Protein AF-A0A161S1N7-F1 (afdb_monomer)

Organism: NCBI:txid189691

Structure (mmCIF, N/CA/C/O backbone):
data_AF-A0A161S1N7-F1
#
_entry.id   AF-A0A161S1N7-F1
#
loop_
_atom_site.group_PDB
_atom_site.id
_atom_site.type_symbol
_atom_site.label_atom_id
_atom_site.label_alt_id
_atom_site.label_comp_id
_atom_site.label_asym_id
_atom_site.label_entity_id
_atom_site.label_seq_id
_atom_site.pdbx_PDB_ins_code
_atom_site.Cartn_x
_atom_site.Cartn_y
_atom_site.Cartn_z
_atom_site.occupancy
_atom_site.B_iso_or_equiv
_atom_site.auth_seq_id
_atom_site.auth_comp_id
_atom_site.auth_asym_id
_atom_site.auth_atom_id
_atom_site.pdbx_PDB_model_num
ATOM 1 N N . MET A 1 1 ? 14.849 -13.042 6.483 1.00 50.47 1 MET A N 1
ATOM 2 C CA . MET A 1 1 ? 14.258 -12.571 5.219 1.00 50.47 1 MET A CA 1
ATOM 3 C C . MET A 1 1 ? 12.892 -12.073 5.607 1.00 50.47 1 MET A C 1
ATOM 5 O O . MET A 1 1 ? 12.146 -12.840 6.202 1.00 50.47 1 MET A O 1
ATOM 9 N N . GLY A 1 2 ? 12.697 -10.765 5.539 1.00 66.25 2 GLY A N 1
ATOM 10 C CA . GLY A 1 2 ? 11.549 -10.094 6.128 1.00 66.25 2 GLY A CA 1
ATOM 11 C C . GLY A 1 2 ? 10.984 -9.140 5.102 1.00 66.25 2 GLY A C 1
ATOM 12 O O . GLY A 1 2 ? 11.757 -8.486 4.411 1.00 66.25 2 GLY A O 1
ATOM 13 N N . TYR A 1 3 ? 9.662 -9.105 5.029 1.00 79.25 3 TYR A N 1
ATOM 14 C CA . TYR A 1 3 ? 8.925 -8.134 4.246 1.00 79.25 3 TYR A CA 1
ATOM 15 C C . TYR A 1 3 ? 9.427 -6.718 4.520 1.00 79.25 3 TYR A C 1
ATOM 17 O O . TYR A 1 3 ? 9.676 -6.360 5.678 1.00 79.25 3 TYR A O 1
ATOM 25 N N . ASN A 1 4 ? 9.545 -5.922 3.467 1.00 89.12 4 ASN A N 1
ATOM 26 C CA . ASN A 1 4 ? 9.858 -4.509 3.560 1.00 89.12 4 ASN A CA 1
ATOM 27 C C . ASN A 1 4 ? 8.710 -3.673 2.999 1.00 89.12 4 ASN A C 1
ATOM 29 O O . ASN A 1 4 ? 8.057 -4.069 2.035 1.00 89.12 4 ASN A O 1
ATOM 33 N N . ILE A 1 5 ? 8.477 -2.505 3.594 1.00 94.06 5 ILE A N 1
ATOM 34 C CA . ILE A 1 5 ? 7.528 -1.533 3.056 1.00 94.06 5 ILE A CA 1
ATOM 35 C C . ILE A 1 5 ? 8.312 -0.456 2.339 1.00 94.06 5 ILE A C 1
ATOM 37 O O . ILE A 1 5 ? 9.180 0.202 2.907 1.00 94.06 5 ILE A O 1
ATOM 41 N N . GLU A 1 6 ? 7.962 -0.243 1.085 1.00 94.50 6 GLU A N 1
ATOM 42 C CA . GLU A 1 6 ? 8.604 0.736 0.233 1.00 94.50 6 GLU A CA 1
ATOM 43 C C . GLU A 1 6 ? 7.606 1.816 -0.164 1.00 94.50 6 GLU A C 1
ATOM 45 O O . GLU A 1 6 ? 6.476 1.527 -0.561 1.00 94.50 6 GLU A O 1
ATOM 50 N N . CYS A 1 7 ? 8.029 3.075 -0.064 1.00 96.25 7 CYS A N 1
ATOM 51 C CA . CYS A 1 7 ? 7.222 4.227 -0.441 1.00 96.25 7 CYS A CA 1
ATOM 52 C C . CYS A 1 7 ? 7.923 5.013 -1.553 1.00 96.25 7 CYS A C 1
ATOM 54 O O . CYS A 1 7 ? 9.121 5.273 -1.469 1.00 96.25 7 CYS A O 1
ATOM 56 N N . PHE A 1 8 ? 7.196 5.450 -2.579 1.00 96.75 8 PHE A N 1
ATOM 57 C CA . PHE A 1 8 ? 7.730 6.351 -3.613 1.00 96.75 8 PHE A CA 1
ATOM 58 C C . PHE A 1 8 ? 6.628 7.234 -4.205 1.00 96.75 8 PHE A C 1
ATOM 60 O O . PHE A 1 8 ? 5.475 6.818 -4.255 1.00 96.75 8 PHE A O 1
ATOM 67 N N . LYS A 1 9 ? 6.937 8.454 -4.664 1.00 95.69 9 LYS A N 1
ATOM 68 C CA . LYS A 1 9 ? 5.904 9.354 -5.231 1.00 95.69 9 LYS A CA 1
ATOM 69 C C . LYS A 1 9 ? 5.631 9.144 -6.708 1.00 95.69 9 LYS A C 1
ATOM 71 O O . LYS A 1 9 ? 4.550 9.449 -7.199 1.00 95.69 9 LYS A O 1
ATOM 76 N N . SER A 1 10 ? 6.633 8.692 -7.439 1.00 95.12 10 SER A N 1
ATOM 77 C CA . SER A 1 10 ? 6.513 8.419 -8.864 1.00 95.12 10 SER A CA 1
ATOM 78 C C . SER A 1 10 ? 7.537 7.373 -9.265 1.00 95.12 10 SER A C 1
ATOM 80 O O . SER A 1 10 ? 8.409 7.002 -8.476 1.00 95.12 10 SER A O 1
ATOM 82 N N . PHE A 1 11 ? 7.408 6.860 -10.477 1.00 94.06 11 PHE A N 1
ATOM 83 C CA . PHE A 1 11 ? 8.313 5.858 -11.003 1.00 94.06 11 PHE A CA 1
ATOM 84 C C . PHE A 1 11 ? 8.573 6.116 -12.480 1.00 94.06 11 PHE A C 1
ATOM 86 O O . PHE A 1 11 ? 7.723 6.658 -13.187 1.00 94.06 11 PHE A O 1
ATOM 93 N N . ASN A 1 12 ? 9.746 5.697 -12.937 1.00 93.31 12 ASN A N 1
ATOM 94 C CA . ASN A 1 12 ? 10.096 5.642 -14.345 1.00 93.31 12 ASN A CA 1
ATOM 95 C C . ASN A 1 12 ? 10.428 4.204 -14.721 1.00 93.31 12 ASN A C 1
ATOM 97 O O . ASN A 1 12 ? 11.007 3.459 -13.933 1.00 93.31 12 ASN A O 1
ATOM 101 N N . ILE A 1 13 ? 10.109 3.836 -15.955 1.00 92.56 13 ILE A N 1
ATOM 102 C CA . ILE A 1 13 ? 10.528 2.565 -16.533 1.00 92.56 13 ILE A CA 1
ATOM 103 C C . ILE A 1 13 ? 11.596 2.880 -17.571 1.00 92.56 13 ILE A C 1
ATOM 105 O O . ILE A 1 13 ? 11.328 3.588 -18.544 1.00 92.56 13 ILE A O 1
ATOM 109 N N . LYS A 1 14 ? 12.810 2.381 -17.347 1.00 89.56 14 LYS A N 1
ATOM 110 C CA . LYS A 1 14 ? 13.911 2.463 -18.311 1.00 89.56 14 LYS A CA 1
ATOM 111 C C . LYS A 1 14 ? 14.066 1.113 -18.988 1.00 89.56 14 LYS A C 1
ATOM 113 O O . LYS A 1 14 ? 14.026 0.094 -18.315 1.00 89.56 14 LYS A O 1
ATOM 118 N N . GLU A 1 15 ? 14.248 1.114 -20.298 1.00 88.00 15 GLU A N 1
ATOM 119 C CA . GLU A 1 15 ? 14.561 -0.092 -21.062 1.00 88.00 15 GLU A CA 1
ATOM 120 C C . GLU A 1 15 ? 16.063 -0.097 -21.364 1.00 88.00 15 GLU A C 1
ATOM 122 O O . GLU A 1 15 ? 16.591 0.897 -21.870 1.00 88.00 15 GLU A O 1
ATOM 127 N N . ASP A 1 16 ? 16.749 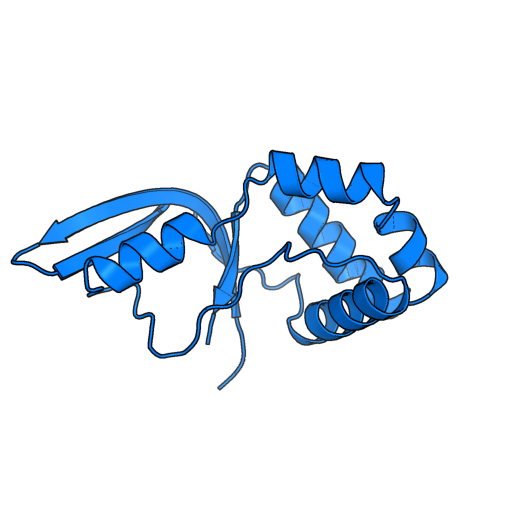-1.193 -21.045 1.00 83.50 16 ASP A N 1
ATOM 128 C CA . ASP A 1 16 ? 18.152 -1.416 -21.392 1.00 83.50 16 ASP A CA 1
ATOM 129 C C . ASP A 1 16 ? 18.341 -2.837 -21.926 1.00 83.50 16 ASP A C 1
ATOM 131 O O . ASP A 1 16 ? 18.125 -3.823 -21.228 1.00 83.50 16 ASP A O 1
ATOM 135 N N . SER A 1 17 ? 18.758 -2.939 -23.189 1.00 79.62 17 SER A N 1
ATOM 136 C CA . SER A 1 17 ? 19.172 -4.200 -23.818 1.00 79.62 17 SER A CA 1
ATOM 137 C 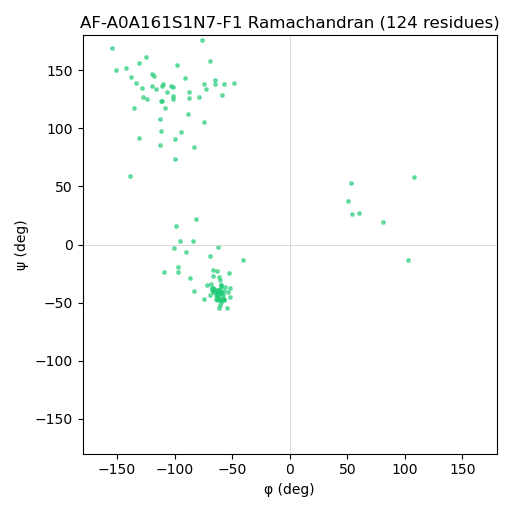C . SER A 1 17 ? 18.141 -5.347 -23.743 1.00 79.62 17 SER A C 1
ATOM 139 O O . SER A 1 17 ? 18.514 -6.514 -23.840 1.00 79.62 17 SER A O 1
ATOM 141 N N . GLY A 1 18 ? 16.846 -5.016 -23.647 1.00 77.44 18 GLY A N 1
ATOM 142 C CA . GLY A 1 18 ? 15.724 -5.963 -23.569 1.00 77.44 18 GLY A CA 1
ATOM 143 C C . GLY A 1 18 ? 15.142 -6.152 -22.164 1.00 77.44 18 GLY A C 1
ATOM 144 O O . GLY A 1 18 ? 14.031 -6.671 -22.050 1.00 77.44 18 GLY A O 1
ATOM 145 N N . ASP A 1 19 ? 15.842 -5.675 -21.134 1.00 87.31 19 ASP A N 1
ATOM 146 C CA . ASP A 1 19 ? 15.379 -5.676 -19.750 1.00 87.31 19 ASP A CA 1
ATOM 147 C C . ASP A 1 19 ? 14.799 -4.311 -19.362 1.00 87.31 19 ASP A C 1
ATOM 149 O O . ASP A 1 19 ? 15.147 -3.264 -19.917 1.00 87.31 19 ASP A O 1
ATOM 153 N N . TYR A 1 20 ? 13.908 -4.323 -18.374 1.00 87.62 20 TYR A N 1
ATOM 154 C CA . TYR A 1 20 ? 13.264 -3.136 -17.831 1.00 87.62 20 TYR A CA 1
ATOM 155 C C . TYR A 1 20 ? 13.747 -2.862 -16.408 1.00 87.62 20 TYR A C 1
ATOM 157 O O . TYR A 1 20 ? 13.824 -3.747 -15.557 1.00 87.62 20 TYR A O 1
ATOM 165 N N . HIS A 1 21 ? 14.037 -1.602 -16.120 1.00 88.75 21 HIS A N 1
ATOM 166 C CA . HIS A 1 21 ? 14.384 -1.126 -14.793 1.00 88.75 21 HIS A CA 1
ATOM 167 C C . HIS A 1 21 ? 13.276 -0.222 -14.266 1.00 88.75 21 HIS A C 1
ATOM 169 O O . HIS A 1 21 ? 12.917 0.774 -14.902 1.00 88.75 21 HIS A O 1
ATOM 175 N N . PHE A 1 22 ? 12.741 -0.581 -13.100 1.00 90.75 22 PHE A N 1
ATOM 176 C CA . PHE A 1 22 ? 11.708 0.181 -12.417 1.00 90.75 22 PHE A CA 1
ATOM 177 C C . PHE A 1 22 ? 12.376 1.117 -11.407 1.00 90.75 22 PHE A C 1
ATOM 179 O O . PHE A 1 22 ? 12.738 0.734 -10.295 1.00 90.75 22 PHE A O 1
ATOM 186 N N . GLU A 1 23 ? 12.564 2.364 -11.819 1.00 91.56 23 GLU A N 1
ATOM 187 C CA . GLU A 1 23 ? 13.206 3.394 -11.012 1.00 91.56 23 GLU A CA 1
ATOM 188 C C . GLU A 1 23 ? 12.158 4.104 -10.149 1.00 91.56 23 GLU A C 1
ATOM 190 O O . GLU A 1 23 ? 11.307 4.833 -10.661 1.00 91.56 23 GLU A O 1
ATOM 195 N N . LYS A 1 24 ? 12.240 3.918 -8.830 1.00 92.62 24 LYS A N 1
ATOM 196 C CA . LYS A 1 24 ? 11.419 4.626 -7.836 1.00 92.62 24 LYS A CA 1
ATOM 197 C C . LYS A 1 24 ? 11.975 6.036 -7.605 1.00 92.62 24 LYS A C 1
ATOM 199 O O . LYS A 1 24 ? 13.151 6.194 -7.283 1.00 92.62 24 LYS A O 1
ATOM 204 N N . VAL A 1 25 ? 11.134 7.060 -7.725 1.00 94.00 25 VAL A N 1
ATOM 205 C CA . VAL A 1 25 ? 11.499 8.479 -7.570 1.00 94.00 25 VAL A CA 1
ATOM 206 C C . VAL A 1 25 ? 10.879 9.042 -6.291 1.00 94.00 25 VAL A C 1
ATOM 208 O O . VAL A 1 25 ? 9.720 8.760 -5.977 1.00 94.00 25 VAL A O 1
ATOM 211 N N . GLU A 1 26 ? 11.657 9.849 -5.557 1.00 94.06 26 GLU A N 1
ATOM 212 C CA . GLU A 1 26 ? 11.330 10.286 -4.187 1.00 94.06 26 GLU A CA 1
ATOM 213 C C . GLU A 1 26 ? 11.038 9.077 -3.285 1.00 94.06 26 GLU A C 1
ATOM 215 O O . GLU A 1 26 ? 9.979 8.969 -2.673 1.00 94.06 26 GLU A O 1
ATOM 220 N N . TYR A 1 27 ? 11.978 8.128 -3.279 1.00 93.19 27 TYR A N 1
ATOM 221 C CA . TYR A 1 27 ? 11.891 6.897 -2.504 1.00 93.19 27 TYR A CA 1
ATOM 222 C C . TYR A 1 27 ? 12.137 7.139 -1.013 1.00 93.19 27 TYR A C 1
ATOM 224 O O . TYR A 1 27 ? 13.079 7.836 -0.628 1.00 93.19 27 TYR A O 1
ATOM 232 N N . GLU A 1 28 ? 11.336 6.479 -0.185 1.00 93.00 28 GLU A N 1
ATOM 233 C CA . GLU A 1 28 ? 11.495 6.411 1.257 1.00 93.00 28 GLU A CA 1
ATOM 234 C C . GLU A 1 28 ? 11.241 4.987 1.750 1.00 93.00 28 GLU A C 1
ATOM 236 O O . GLU A 1 28 ? 10.353 4.280 1.271 1.00 93.00 28 GLU A O 1
ATOM 241 N N . ASP A 1 29 ? 12.003 4.593 2.763 1.00 86.88 29 ASP A N 1
ATOM 242 C CA . ASP A 1 29 ? 11.736 3.370 3.503 1.00 86.88 29 ASP A CA 1
ATOM 243 C C . ASP A 1 29 ? 10.489 3.558 4.392 1.00 86.88 29 ASP A C 1
ATOM 245 O O . ASP A 1 29 ? 10.327 4.575 5.080 1.00 86.88 29 ASP A O 1
ATOM 249 N N . GLY A 1 30 ? 9.593 2.576 4.356 1.00 85.69 30 GLY A N 1
ATOM 250 C CA . GLY A 1 30 ? 8.340 2.524 5.091 1.00 85.69 30 GLY A CA 1
ATOM 251 C C . GLY A 1 30 ? 8.462 2.057 6.541 1.00 85.69 30 GLY A C 1
ATOM 252 O O . GLY A 1 30 ? 7.449 1.645 7.085 1.00 85.69 30 GLY A O 1
ATOM 253 N N . ASN A 1 31 ? 9.631 2.155 7.185 1.00 84.50 31 ASN A N 1
ATOM 254 C CA . ASN A 1 31 ? 9.952 1.739 8.570 1.00 84.50 31 ASN A CA 1
ATOM 255 C C . ASN A 1 31 ? 8.917 2.005 9.702 1.00 84.50 31 ASN A C 1
ATOM 257 O O . ASN A 1 31 ? 9.067 1.475 10.804 1.00 84.50 31 ASN A O 1
ATOM 261 N N . TYR A 1 32 ? 7.888 2.829 9.485 1.00 87.50 32 TYR A N 1
ATOM 262 C CA . TYR A 1 32 ? 6.793 3.101 10.438 1.00 87.50 32 TYR A CA 1
ATOM 263 C C . TYR A 1 32 ? 5.497 2.324 10.133 1.00 87.50 32 TYR A C 1
ATOM 265 O O . TYR A 1 32 ? 4.505 2.436 10.858 1.00 87.50 32 TYR A O 1
ATOM 273 N N . ILE A 1 33 ? 5.490 1.559 9.046 1.00 93.69 33 ILE A N 1
ATOM 274 C CA . ILE A 1 33 ? 4.402 0.706 8.583 1.00 93.69 33 ILE A CA 1
ATOM 275 C C . ILE A 1 33 ? 4.909 -0.726 8.725 1.00 93.69 33 ILE A C 1
ATOM 277 O O . ILE A 1 33 ? 5.811 -1.146 8.007 1.00 93.69 33 ILE A O 1
ATOM 281 N N . TYR A 1 34 ? 4.372 -1.463 9.695 1.00 92.50 34 TYR A N 1
ATOM 282 C CA . TYR A 1 34 ? 4.838 -2.816 9.974 1.00 92.50 34 TYR A CA 1
ATOM 283 C C . TYR A 1 34 ? 4.090 -3.828 9.093 1.00 92.50 34 TYR A C 1
ATOM 285 O O . TYR A 1 34 ? 2.860 -3.865 9.158 1.00 92.50 34 TY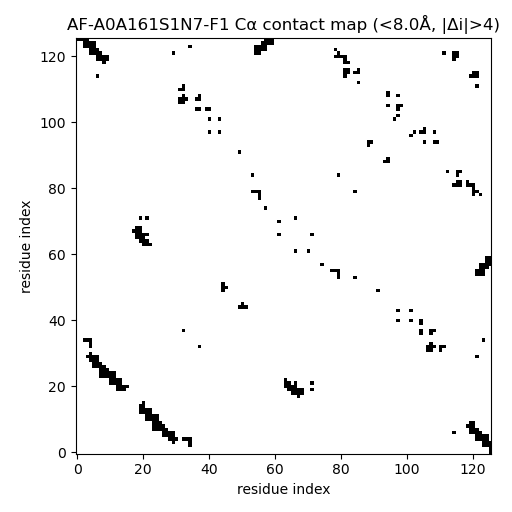R A O 1
ATOM 293 N 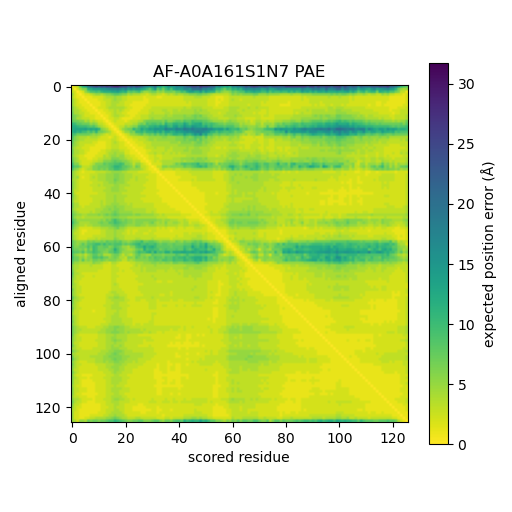N . PRO A 1 35 ? 4.790 -4.691 8.331 1.00 91.38 35 PRO A N 1
ATOM 294 C CA . PRO A 1 35 ? 4.165 -5.756 7.536 1.00 91.38 35 PRO A CA 1
ATOM 295 C C . PRO A 1 35 ? 3.202 -6.653 8.330 1.00 91.38 35 PRO A C 1
ATOM 297 O O . PRO A 1 35 ? 2.127 -7.016 7.853 1.00 91.38 35 PRO A O 1
ATOM 300 N N . SER A 1 36 ? 3.542 -6.954 9.589 1.00 92.00 36 SER A N 1
ATOM 301 C CA . SER A 1 36 ? 2.668 -7.725 10.483 1.00 92.00 36 SER A CA 1
ATOM 302 C C . SER A 1 36 ? 1.346 -7.005 10.753 1.00 92.00 36 SER A C 1
ATOM 304 O O . SER A 1 36 ? 0.290 -7.622 10.675 1.00 92.00 36 SER A O 1
ATOM 306 N N . ALA A 1 37 ? 1.394 -5.688 10.981 1.00 94.19 37 ALA A N 1
ATOM 307 C CA . ALA A 1 37 ? 0.196 -4.884 11.186 1.00 94.19 37 ALA A CA 1
ATOM 308 C C . ALA A 1 37 ? -0.662 -4.816 9.914 1.00 94.19 37 ALA A C 1
ATOM 310 O O . ALA A 1 37 ? -1.883 -4.855 10.007 1.00 94.19 37 ALA A O 1
ATOM 311 N N . LEU A 1 38 ? -0.047 -4.750 8.724 1.00 93.56 38 LEU A N 1
ATOM 312 C CA . LEU A 1 38 ? -0.792 -4.791 7.461 1.00 93.56 38 LEU A CA 1
ATOM 313 C C . LEU A 1 38 ? -1.560 -6.103 7.303 1.00 93.56 38 LEU A C 1
ATOM 315 O O . LEU A 1 38 ? -2.734 -6.066 6.954 1.00 93.56 38 LEU A O 1
ATOM 319 N N . SER A 1 39 ? -0.928 -7.237 7.614 1.00 92.69 39 SER A N 1
ATOM 320 C CA . SER A 1 39 ? -1.585 -8.550 7.564 1.00 92.69 39 SER A CA 1
ATOM 321 C C . SER A 1 39 ? -2.832 -8.593 8.458 1.00 92.69 39 SER A C 1
ATOM 323 O O . SER A 1 39 ? -3.904 -8.973 7.995 1.00 92.69 39 SER A O 1
ATOM 325 N N . GLU A 1 40 ? -2.729 -8.118 9.703 1.00 95.62 40 GLU A N 1
ATOM 326 C CA . GLU A 1 40 ? -3.869 -8.066 10.632 1.00 95.62 40 GLU A CA 1
ATOM 327 C C . GLU A 1 40 ? -4.966 -7.088 10.168 1.00 95.62 40 GLU A C 1
ATOM 329 O O . GLU A 1 40 ? -6.158 -7.372 10.285 1.00 95.62 40 GLU A O 1
ATOM 334 N N . ILE A 1 41 ? -4.581 -5.941 9.596 1.00 96.25 41 ILE A N 1
ATOM 335 C CA . ILE A 1 41 ? -5.521 -4.970 9.015 1.00 96.25 41 ILE A CA 1
ATOM 336 C C . ILE A 1 41 ? -6.276 -5.586 7.828 1.00 96.25 41 ILE A C 1
ATOM 338 O O . ILE A 1 41 ? -7.489 -5.403 7.714 1.00 96.25 41 ILE A O 1
ATOM 342 N N . TYR A 1 42 ? -5.589 -6.328 6.957 1.00 94.31 42 TYR A N 1
ATOM 343 C CA . TYR A 1 42 ? -6.224 -7.015 5.835 1.00 94.31 42 TYR A CA 1
ATOM 344 C C . TYR A 1 42 ? -7.224 -8.066 6.304 1.00 94.31 42 TYR A C 1
ATOM 346 O O . TYR A 1 42 ? -8.346 -8.105 5.802 1.00 94.31 42 TYR A O 1
ATOM 354 N N . GLU A 1 43 ? -6.860 -8.877 7.296 1.00 95.31 43 GLU A N 1
ATOM 355 C CA . GLU A 1 43 ? -7.779 -9.847 7.895 1.00 95.31 43 GLU A CA 1
ATOM 356 C C . GLU A 1 43 ? -9.010 -9.164 8.502 1.00 95.31 43 GLU A C 1
ATOM 358 O O . GLU A 1 43 ? -10.135 -9.623 8.291 1.00 95.31 43 GLU A O 1
ATOM 363 N N . LEU A 1 44 ? -8.826 -8.034 9.195 1.00 96.25 44 LEU A N 1
ATOM 364 C CA . LEU A 1 44 ? -9.935 -7.232 9.711 1.00 96.25 44 LEU A CA 1
ATOM 365 C C . LEU A 1 44 ? -10.872 -6.781 8.582 1.00 96.25 44 LEU A C 1
ATOM 367 O O . LEU A 1 44 ? -12.084 -6.929 8.706 1.00 96.25 44 LEU A O 1
ATOM 371 N N . PHE A 1 45 ? -10.342 -6.261 7.475 1.00 95.88 45 PHE A N 1
ATOM 372 C CA . PHE A 1 45 ? -11.168 -5.807 6.352 1.00 95.88 45 PHE A CA 1
ATOM 373 C C . PHE A 1 45 ? -11.944 -6.957 5.708 1.00 95.88 45 PHE A C 1
ATOM 375 O O . PHE A 1 45 ? -13.149 -6.826 5.489 1.00 95.88 45 PHE A O 1
ATOM 382 N N . LEU A 1 46 ? -11.301 -8.108 5.495 1.00 94.75 46 LEU A N 1
ATOM 383 C CA . LEU A 1 46 ? -11.957 -9.300 4.952 1.00 94.75 46 LEU A CA 1
ATOM 384 C C . LEU A 1 46 ? -13.079 -9.814 5.864 1.00 94.75 46 LEU A C 1
ATOM 386 O O . LEU A 1 46 ? -14.151 -10.164 5.374 1.00 94.75 46 LEU A O 1
ATOM 390 N N . ASN A 1 47 ? -12.875 -9.805 7.184 1.00 96.06 47 ASN A N 1
ATOM 391 C CA . ASN A 1 47 ? -13.897 -10.204 8.160 1.00 96.06 47 ASN A CA 1
ATOM 392 C C . ASN A 1 47 ? -15.138 -9.295 8.142 1.00 96.06 47 ASN A C 1
ATOM 394 O O . ASN A 1 47 ? -16.215 -9.719 8.559 1.00 96.06 47 ASN A O 1
ATOM 398 N N . HIS A 1 48 ? -14.991 -8.063 7.651 1.00 95.12 48 HIS A N 1
ATOM 399 C CA . HIS A 1 48 ? -16.076 -7.097 7.458 1.00 95.12 48 HIS A CA 1
ATOM 400 C C . HIS A 1 48 ? -16.577 -7.043 6.003 1.00 95.12 48 HIS A C 1
ATOM 402 O O . HIS A 1 48 ? -17.270 -6.098 5.632 1.00 95.12 48 HIS A O 1
ATOM 408 N N . GLU A 1 49 ? -16.244 -8.046 5.181 1.00 94.50 49 GLU A N 1
ATOM 409 C CA . GLU A 1 49 ? -16.620 -8.143 3.758 1.00 94.50 49 GLU A CA 1
ATOM 410 C C . GLU A 1 49 ? -16.099 -6.965 2.904 1.00 94.50 49 GLU A C 1
ATOM 412 O O . GLU A 1 49 ? -16.676 -6.602 1.877 1.00 94.50 49 GLU A O 1
ATOM 417 N N . ILE A 1 50 ? -14.987 -6.351 3.324 1.00 94.31 50 ILE A N 1
ATOM 418 C CA . ILE A 1 50 ? -14.320 -5.254 2.620 1.00 94.31 50 ILE A CA 1
ATOM 419 C C . ILE A 1 50 ? -13.137 -5.828 1.835 1.00 94.31 50 ILE A C 1
ATOM 421 O O . ILE A 1 50 ? -12.012 -5.919 2.325 1.00 94.31 50 ILE A O 1
ATOM 425 N N . GLU A 1 51 ? -13.389 -6.207 0.585 1.00 90.06 51 GLU A N 1
ATOM 426 C CA . GLU A 1 51 ? -12.364 -6.732 -0.323 1.00 90.06 51 GLU A CA 1
ATOM 427 C C . GLU A 1 51 ? -11.585 -5.588 -0.991 1.00 90.06 51 GLU A C 1
ATOM 429 O O . GLU A 1 51 ? -11.899 -5.152 -2.101 1.00 90.06 51 GLU A O 1
ATOM 434 N N . VAL A 1 52 ? -10.569 -5.069 -0.295 1.00 88.75 52 VAL A N 1
ATOM 435 C CA . VAL A 1 52 ? -9.695 -3.999 -0.801 1.00 88.75 52 VAL A CA 1
ATOM 436 C C . VAL A 1 52 ? -8.226 -4.373 -0.662 1.00 88.75 52 VAL A C 1
ATOM 438 O O . VAL A 1 52 ? -7.780 -4.837 0.384 1.00 88.75 52 VAL A O 1
ATOM 441 N N . ASP A 1 53 ? -7.466 -4.123 -1.723 1.00 87.50 53 ASP A N 1
ATOM 442 C CA . ASP A 1 53 ? -6.016 -4.299 -1.761 1.00 87.50 53 ASP A CA 1
ATOM 443 C C . ASP A 1 53 ? -5.363 -2.916 -1.872 1.00 87.50 53 ASP A C 1
ATOM 445 O O . ASP A 1 53 ? -5.371 -2.291 -2.936 1.00 87.50 53 ASP A O 1
ATOM 449 N N . LEU A 1 54 ? -4.922 -2.386 -0.729 1.00 93.25 54 LEU A N 1
ATOM 450 C CA . LEU A 1 54 ? -4.430 -1.009 -0.601 1.00 93.25 54 LEU A CA 1
ATOM 451 C C . LEU A 1 54 ? -2.901 -0.908 -0.672 1.00 93.25 54 LEU A C 1
ATOM 453 O O . LEU A 1 54 ? -2.372 0.156 -0.995 1.00 93.25 54 LEU A O 1
ATOM 457 N N . VAL A 1 55 ? -2.201 -1.994 -0.350 1.00 95.56 55 VAL A N 1
ATOM 458 C CA . VAL A 1 55 ? -0.740 -2.124 -0.365 1.00 95.56 55 VAL A CA 1
ATOM 459 C C . VAL A 1 55 ? -0.411 -3.410 -1.121 1.00 95.56 55 VAL A C 1
ATOM 461 O O . VAL A 1 55 ? -0.381 -4.478 -0.508 1.00 95.56 55 VAL A O 1
ATOM 464 N N . PRO A 1 56 ? -0.192 -3.333 -2.444 1.00 93.81 56 PRO A N 1
ATOM 465 C CA . PRO A 1 56 ? 0.119 -4.508 -3.241 1.00 93.81 56 PRO A CA 1
ATOM 466 C C . PRO A 1 56 ? 1.463 -5.117 -2.818 1.00 93.81 56 PRO A C 1
ATOM 468 O O . PRO A 1 56 ? 2.450 -4.403 -2.614 1.00 93.81 56 PRO A O 1
ATOM 471 N N . THR A 1 57 ? 1.496 -6.448 -2.750 1.00 92.25 57 THR A N 1
ATOM 472 C CA . THR A 1 57 ? 2.681 -7.232 -2.375 1.00 92.25 57 THR A CA 1
ATOM 473 C C . THR A 1 57 ? 3.380 -7.826 -3.602 1.00 92.25 57 THR A C 1
ATOM 475 O O . THR A 1 57 ? 2.740 -8.414 -4.482 1.00 92.25 57 THR A O 1
ATOM 478 N N . PHE A 1 58 ? 4.709 -7.738 -3.634 1.00 91.12 58 PHE A N 1
ATOM 479 C CA . PHE A 1 58 ? 5.570 -8.314 -4.666 1.00 91.12 58 PHE A CA 1
ATOM 480 C C . PHE A 1 58 ? 6.614 -9.249 -4.036 1.00 91.12 58 PHE A C 1
ATOM 482 O O . PHE A 1 58 ? 7.342 -8.861 -3.129 1.00 91.12 58 PHE A O 1
ATOM 489 N N . GLY A 1 59 ? 6.661 -10.500 -4.505 1.00 84.94 59 GLY A N 1
ATOM 490 C CA . GLY A 1 59 ? 7.606 -11.521 -4.027 1.00 84.94 59 GLY A CA 1
ATOM 491 C C . GLY A 1 59 ? 9.041 -11.349 -4.547 1.00 84.94 59 GLY A C 1
ATOM 492 O O . GLY A 1 59 ? 9.290 -10.524 -5.426 1.00 84.94 59 GLY A O 1
ATOM 493 N N . GLU A 1 60 ? 9.955 -12.204 -4.072 1.00 77.50 60 GLU A N 1
ATOM 494 C CA . GLU A 1 60 ? 11.394 -12.206 -4.416 1.00 77.50 60 GLU A CA 1
ATOM 495 C C . GLU A 1 60 ? 11.677 -12.232 -5.932 1.00 77.50 60 GLU A C 1
ATOM 497 O O . GLU A 1 60 ? 12.724 -11.780 -6.383 1.00 77.50 60 GLU A O 1
ATOM 502 N N . GLN A 1 61 ? 10.745 -12.743 -6.746 1.00 72.44 61 GLN A N 1
ATOM 503 C CA . GLN A 1 61 ? 10.880 -12.788 -8.204 1.00 72.44 61 GLN A CA 1
ATOM 504 C C . GLN A 1 61 ? 10.820 -11.411 -8.891 1.00 72.44 61 GLN A C 1
ATOM 506 O O . GLN A 1 61 ? 11.076 -11.327 -10.094 1.00 72.44 61 GLN A O 1
ATOM 511 N N . TYR A 1 62 ? 10.453 -10.347 -8.173 1.00 75.69 62 TYR A N 1
ATOM 512 C CA . TYR A 1 62 ? 10.378 -8.983 -8.697 1.00 75.69 62 TYR A CA 1
ATOM 513 C C . TYR A 1 62 ? 11.626 -8.186 -8.313 1.00 75.69 62 TYR A C 1
ATOM 515 O O . TYR A 1 62 ? 11.595 -7.291 -7.470 1.00 75.69 62 TYR A O 1
ATOM 523 N N . TYR A 1 63 ? 12.740 -8.493 -8.977 1.00 77.06 63 TYR A N 1
ATOM 524 C CA . TYR A 1 63 ? 13.941 -7.667 -8.909 1.00 77.06 63 TYR A CA 1
ATOM 525 C C . TYR A 1 63 ? 13.724 -6.400 -9.735 1.00 77.06 63 TYR A C 1
ATOM 527 O O . TYR A 1 63 ? 13.780 -6.438 -10.959 1.00 77.06 63 TYR A O 1
ATOM 535 N N . PHE A 1 64 ? 13.501 -5.259 -9.079 1.00 81.38 64 PHE A N 1
ATOM 536 C CA . PHE A 1 64 ? 13.283 -3.962 -9.746 1.00 81.38 64 PHE A CA 1
ATOM 537 C C . PHE A 1 64 ? 14.490 -3.480 -10.595 1.00 81.38 64 PHE A C 1
ATOM 539 O O . PHE A 1 64 ? 14.410 -2.464 -11.288 1.00 81.38 64 PHE A O 1
ATOM 546 N N . GLU A 1 65 ? 15.588 -4.240 -10.596 1.00 78.31 65 GLU A N 1
ATOM 547 C CA . GLU A 1 65 ? 16.774 -4.131 -11.446 1.00 78.31 65 GLU A CA 1
ATOM 548 C C . GLU A 1 65 ? 16.851 -5.357 -12.377 1.00 78.31 65 GLU A C 1
ATOM 550 O O . GLU A 1 65 ? 17.492 -6.350 -12.045 1.00 78.31 65 GLU A O 1
ATOM 555 N N . GLY A 1 66 ? 16.171 -5.305 -13.529 1.00 84.12 66 GLY A N 1
ATOM 556 C CA . GLY A 1 66 ? 16.170 -6.399 -14.515 1.00 84.12 66 GLY A CA 1
ATOM 557 C C . GLY A 1 66 ? 14.848 -7.166 -14.583 1.00 84.12 66 GLY A C 1
ATOM 558 O O . GLY A 1 66 ? 14.797 -8.375 -14.367 1.00 84.12 66 GLY A O 1
ATOM 559 N N . LEU A 1 67 ? 13.765 -6.451 -14.874 1.00 88.25 67 LEU A N 1
ATOM 560 C CA . LEU A 1 67 ? 12.429 -7.004 -15.062 1.00 88.25 67 LEU A CA 1
ATOM 561 C C . LEU A 1 67 ? 12.191 -7.355 -16.530 1.00 88.25 67 LEU A C 1
ATOM 563 O O . LEU A 1 67 ? 12.555 -6.608 -17.438 1.00 88.25 67 LEU A O 1
ATOM 567 N N . THR A 1 68 ? 11.469 -8.444 -16.768 1.00 91.12 68 THR A N 1
ATOM 568 C CA . THR A 1 68 ? 10.821 -8.663 -18.064 1.00 91.12 68 THR A CA 1
ATOM 569 C C . THR A 1 68 ? 9.682 -7.664 -18.264 1.00 91.12 68 THR A C 1
ATOM 571 O O . THR A 1 68 ? 9.089 -7.168 -17.303 1.00 91.12 68 THR A O 1
ATOM 574 N N . LYS A 1 69 ? 9.299 -7.435 -19.524 1.00 90.25 69 LYS A N 1
ATOM 575 C CA . LYS A 1 69 ? 8.141 -6.599 -19.866 1.00 90.25 69 LYS A CA 1
ATOM 576 C C . LYS A 1 69 ? 6.870 -7.014 -19.117 1.00 90.25 69 LYS A C 1
ATOM 578 O O . LYS A 1 69 ? 6.176 -6.160 -18.577 1.00 90.25 69 LYS A O 1
ATOM 583 N N . GLU A 1 70 ? 6.593 -8.317 -19.055 1.00 91.06 70 GLU A N 1
ATOM 584 C CA . GLU A 1 70 ? 5.409 -8.861 -18.376 1.00 91.06 70 GLU A CA 1
ATOM 585 C C . GLU A 1 70 ? 5.426 -8.551 -16.874 1.00 91.06 70 GLU A C 1
ATOM 587 O O . GLU A 1 70 ? 4.406 -8.156 -16.312 1.00 91.06 70 GLU A O 1
ATOM 592 N N . GLN A 1 71 ? 6.587 -8.663 -16.220 1.00 91.75 71 GLN A N 1
ATOM 593 C CA . GLN A 1 71 ? 6.725 -8.312 -14.805 1.00 91.75 71 GLN A CA 1
ATOM 594 C C . GLN A 1 71 ? 6.546 -6.811 -14.571 1.00 91.75 71 GLN A C 1
ATOM 596 O O . GLN A 1 71 ? 5.895 -6.420 -13.604 1.00 91.75 71 GLN A O 1
ATOM 601 N N . THR A 1 72 ? 7.090 -5.963 -15.448 1.00 91.00 72 THR A N 1
ATOM 602 C CA . THR A 1 72 ? 6.902 -4.511 -15.360 1.00 91.00 72 THR A CA 1
ATOM 603 C C . THR A 1 72 ? 5.438 -4.121 -15.545 1.00 91.00 72 THR A C 1
ATOM 605 O O . THR A 1 72 ? 4.906 -3.362 -14.736 1.00 91.00 72 THR A O 1
ATOM 608 N N . GLU A 1 73 ? 4.763 -4.660 -16.562 1.00 92.62 73 GLU A N 1
ATOM 609 C CA . GLU A 1 73 ? 3.333 -4.427 -16.795 1.00 92.62 73 GLU A CA 1
ATOM 610 C C . GLU A 1 73 ? 2.489 -4.920 -15.613 1.00 92.62 73 GLU A C 1
ATOM 612 O O . GLU A 1 73 ? 1.579 -4.215 -15.168 1.00 92.62 73 GLU A O 1
ATOM 617 N N . TYR A 1 74 ? 2.836 -6.078 -15.045 1.00 92.94 74 TYR A N 1
ATOM 618 C CA . TYR A 1 74 ? 2.190 -6.596 -13.844 1.00 92.94 74 TYR A CA 1
ATOM 619 C C . TYR A 1 74 ? 2.347 -5.640 -12.658 1.00 92.94 74 TYR A C 1
ATOM 621 O O . TYR A 1 74 ? 1.335 -5.256 -12.073 1.00 92.94 74 TYR A O 1
ATOM 629 N N . ILE A 1 75 ? 3.571 -5.201 -12.337 1.00 92.75 75 ILE A N 1
ATOM 630 C CA . ILE A 1 75 ? 3.822 -4.255 -11.237 1.00 92.75 75 ILE A CA 1
ATOM 631 C C . ILE A 1 75 ? 2.972 -3.002 -11.420 1.00 92.75 75 ILE A C 1
ATOM 633 O O . ILE A 1 75 ? 2.184 -2.670 -10.538 1.00 92.75 75 ILE A O 1
ATOM 637 N N . VAL A 1 76 ? 3.066 -2.354 -12.585 1.00 93.38 76 VAL A N 1
ATOM 638 C CA . VAL A 1 76 ? 2.332 -1.114 -12.872 1.00 93.38 76 VAL A CA 1
ATOM 639 C C . VAL A 1 76 ? 0.824 -1.309 -12.741 1.00 93.38 76 VAL A C 1
ATOM 641 O O . VAL A 1 76 ? 0.157 -0.458 -12.164 1.00 93.38 76 VAL A O 1
ATOM 644 N N . SER A 1 77 ? 0.282 -2.431 -13.224 1.00 94.12 77 SER A N 1
ATOM 645 C CA . SER A 1 77 ? -1.159 -2.712 -13.147 1.00 94.12 77 SER A CA 1
ATOM 646 C C . SER A 1 77 ? -1.679 -2.919 -11.720 1.00 94.12 77 SER A C 1
ATOM 648 O O . SER A 1 77 ? -2.878 -2.786 -11.474 1.00 94.12 77 SER A O 1
ATOM 650 N N . ARG A 1 78 ? -0.788 -3.274 -10.789 1.00 94.75 78 ARG A N 1
ATOM 651 C CA . ARG A 1 78 ? -1.109 -3.568 -9.389 1.00 94.75 78 ARG A CA 1
ATOM 652 C C . ARG A 1 78 ? -0.879 -2.373 -8.474 1.00 94.75 78 ARG A C 1
ATOM 654 O O . ARG A 1 78 ? -1.440 -2.358 -7.382 1.00 94.75 78 ARG A O 1
ATOM 661 N N . LEU A 1 79 ? -0.086 -1.387 -8.900 1.00 94.88 79 LEU A N 1
ATOM 662 C CA . LEU A 1 79 ? 0.098 -0.152 -8.143 1.00 94.88 79 LEU A CA 1
ATOM 663 C C . LEU A 1 79 ? -1.241 0.530 -7.910 1.00 94.88 79 LEU A C 1
ATOM 665 O O . LEU A 1 79 ? -2.083 0.611 -8.808 1.00 94.88 79 LEU A O 1
ATOM 669 N N . LYS A 1 80 ? -1.412 1.040 -6.690 1.00 94.75 80 LYS A N 1
ATOM 670 C CA . LYS A 1 80 ? -2.645 1.696 -6.292 1.00 94.75 80 LYS A CA 1
ATOM 671 C C . LYS A 1 80 ? -2.442 3.181 -6.090 1.00 94.75 80 LYS A C 1
ATOM 673 O O . LYS A 1 80 ? -1.568 3.602 -5.334 1.00 94.75 80 LYS A O 1
ATOM 678 N N . ASP A 1 81 ? -3.230 3.961 -6.828 1.00 95.75 81 ASP A N 1
ATOM 679 C CA . ASP A 1 81 ? -3.155 5.412 -6.806 1.00 95.75 81 ASP A CA 1
ATOM 680 C C . ASP A 1 81 ? -3.395 5.925 -5.378 1.00 95.75 81 ASP A C 1
ATOM 682 O O . ASP A 1 81 ? -4.426 5.604 -4.777 1.00 95.75 81 ASP A O 1
ATOM 686 N N . PRO A 1 82 ? -2.514 6.783 -4.832 1.00 97.31 82 PRO A N 1
ATOM 687 C CA . PRO A 1 82 ? -2.640 7.265 -3.455 1.00 97.31 82 PRO A CA 1
ATOM 688 C C . PRO A 1 82 ? -3.989 7.945 -3.179 1.00 97.31 82 PRO A C 1
ATOM 690 O O . PRO A 1 82 ? -4.590 7.785 -2.115 1.00 97.31 82 PRO A O 1
ATOM 693 N N . SER A 1 83 ? -4.510 8.675 -4.170 1.00 97.31 83 SER A N 1
ATOM 694 C CA . SER A 1 83 ? -5.815 9.334 -4.077 1.00 97.31 83 SER A CA 1
ATOM 695 C C . SER A 1 83 ? -6.982 8.340 -4.037 1.00 97.31 83 SER A C 1
ATOM 697 O O . SER A 1 83 ? -7.968 8.582 -3.336 1.00 97.31 83 SER A O 1
ATOM 699 N N . GLU A 1 84 ? -6.861 7.205 -4.731 1.00 96.81 84 GLU A N 1
ATOM 700 C CA . GLU A 1 84 ? -7.837 6.119 -4.697 1.00 96.81 84 GLU A CA 1
ATOM 701 C C . GLU A 1 84 ? -7.826 5.422 -3.333 1.00 96.81 84 GLU A C 1
ATOM 703 O O . GLU A 1 84 ? -8.895 5.219 -2.756 1.00 96.81 84 GLU A O 1
ATOM 708 N N . CYS A 1 85 ? -6.645 5.151 -2.766 1.00 97.69 85 CYS 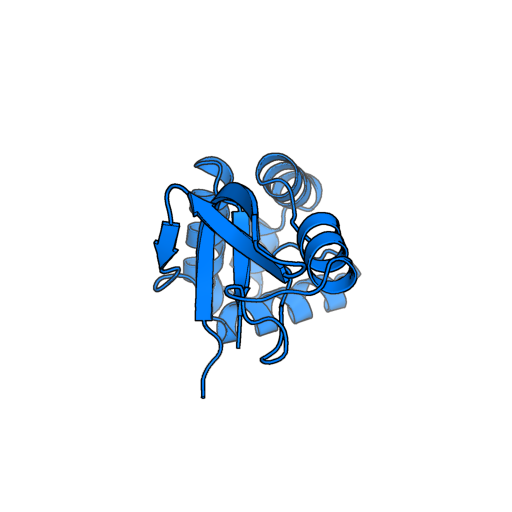A N 1
ATOM 709 C CA . CYS A 1 85 ? -6.523 4.578 -1.423 1.00 97.69 85 CYS A CA 1
ATOM 710 C C . CYS A 1 85 ? -7.210 5.461 -0.371 1.00 97.69 85 CYS A C 1
ATOM 712 O O . CYS A 1 85 ? -8.029 4.980 0.412 1.00 97.69 85 CYS A O 1
ATOM 714 N N . ILE A 1 86 ? -6.963 6.776 -0.396 1.00 98.19 86 ILE A N 1
ATOM 715 C CA . ILE A 1 86 ? -7.622 7.724 0.519 1.00 98.19 86 ILE A CA 1
ATOM 716 C C . ILE A 1 86 ? -9.138 7.758 0.325 1.00 98.19 86 ILE A C 1
ATOM 718 O O . ILE A 1 86 ? -9.883 7.845 1.306 1.00 98.19 86 ILE A O 1
ATOM 722 N N . ARG A 1 87 ? -9.614 7.686 -0.922 1.00 98.00 87 ARG A N 1
ATOM 723 C CA . ARG A 1 87 ? -11.047 7.606 -1.216 1.00 98.00 87 ARG A CA 1
ATOM 724 C C . ARG A 1 87 ? -11.665 6.364 -0.568 1.00 98.00 87 ARG A C 1
ATOM 726 O O . ARG A 1 87 ? -12.648 6.508 0.153 1.00 98.00 87 ARG A O 1
ATOM 733 N N . ILE A 1 88 ? -11.057 5.190 -0.747 1.00 96.94 88 ILE A N 1
ATOM 734 C CA . ILE A 1 88 ? -11.523 3.919 -0.167 1.00 96.94 88 ILE A CA 1
ATOM 735 C C . ILE A 1 88 ? -11.543 3.986 1.366 1.00 96.94 88 ILE A C 1
ATOM 737 O O . ILE A 1 88 ? -12.559 3.664 1.983 1.00 96.94 88 ILE A O 1
ATOM 741 N N . VAL A 1 89 ? -10.463 4.478 1.989 1.00 97.50 89 VAL A N 1
ATOM 742 C CA . VAL A 1 89 ? -10.378 4.647 3.453 1.00 97.50 89 VAL A CA 1
ATOM 743 C C . VAL A 1 89 ? -11.547 5.468 3.994 1.00 97.50 89 VAL A C 1
ATOM 745 O O . VAL A 1 89 ? -12.102 5.135 5.043 1.00 97.50 89 VAL A O 1
ATOM 748 N N . ARG A 1 90 ? -11.934 6.530 3.280 1.00 97.12 90 ARG A N 1
ATOM 749 C CA . ARG A 1 90 ? -13.044 7.410 3.666 1.00 97.12 90 ARG A CA 1
ATOM 750 C C . ARG A 1 90 ? -14.406 6.769 3.421 1.00 97.12 90 ARG A C 1
ATOM 752 O O . ARG A 1 90 ? -15.244 6.811 4.312 1.00 97.12 90 ARG A O 1
ATOM 759 N N . GLU A 1 91 ? -14.627 6.181 2.248 1.00 96.31 91 GLU A N 1
ATOM 760 C CA . GLU A 1 91 ? -15.910 5.565 1.877 1.00 96.31 91 GLU A CA 1
ATOM 761 C C . GLU A 1 91 ? -16.303 4.426 2.824 1.00 96.31 91 GLU A C 1
ATOM 763 O O . GLU A 1 91 ? -17.464 4.326 3.217 1.00 96.31 91 GLU A O 1
ATOM 768 N N . HIS A 1 92 ? -15.327 3.624 3.252 1.00 95.19 92 HIS A N 1
ATOM 769 C CA . HIS A 1 92 ? -15.543 2.492 4.152 1.00 95.19 92 HIS A CA 1
ATOM 770 C C . HIS A 1 92 ? -15.292 2.818 5.634 1.00 95.19 92 HIS A C 1
ATOM 772 O O . HIS A 1 92 ? -15.385 1.933 6.480 1.00 95.19 92 HIS A O 1
ATOM 778 N N . ASN A 1 93 ? -14.973 4.072 5.978 1.00 95.88 93 ASN A N 1
ATOM 779 C CA . ASN A 1 93 ? -14.612 4.490 7.341 1.00 95.88 93 ASN A CA 1
ATOM 780 C C . ASN A 1 93 ? -13.522 3.610 7.995 1.00 95.88 93 ASN A C 1
ATOM 782 O O . ASN A 1 93 ? -13.551 3.365 9.205 1.00 95.88 93 ASN A O 1
ATOM 786 N N . LEU A 1 94 ? -12.533 3.161 7.212 1.00 97.50 94 LEU A N 1
ATOM 787 C CA . LEU A 1 94 ? -11.551 2.152 7.637 1.00 97.50 94 LEU A CA 1
ATOM 788 C C . LEU A 1 94 ? -10.735 2.590 8.855 1.00 97.50 94 LEU A C 1
ATOM 790 O O . LEU A 1 94 ? -10.433 1.779 9.723 1.00 97.50 94 LEU A O 1
ATOM 794 N N . LEU A 1 95 ? -10.418 3.884 8.968 1.00 97.94 95 LEU A N 1
ATOM 795 C CA . LEU A 1 95 ? -9.676 4.404 10.121 1.00 97.94 95 LEU A CA 1
ATOM 796 C C . LEU A 1 95 ? -10.443 4.191 11.429 1.00 97.94 95 LEU A C 1
ATOM 798 O O . LEU A 1 95 ? -9.851 3.834 12.445 1.00 97.94 95 LEU A O 1
ATOM 802 N N . GLN A 1 96 ? -11.762 4.394 11.408 1.00 98.00 96 GLN A N 1
ATOM 803 C CA . GLN A 1 96 ? -12.587 4.194 12.591 1.00 98.00 96 GLN A CA 1
ATOM 804 C C . GLN A 1 96 ? -12.727 2.706 12.923 1.00 98.00 96 GLN A C 1
ATOM 806 O O . GLN A 1 96 ? -12.738 2.357 14.102 1.00 98.00 96 GLN A O 1
ATOM 811 N N . LEU A 1 97 ? -12.786 1.848 11.901 1.00 98.00 97 LEU A N 1
ATOM 812 C CA . LEU A 1 97 ? -12.810 0.397 12.063 1.00 98.00 97 LEU A CA 1
ATOM 813 C C . LEU A 1 97 ? -11.528 -0.111 12.745 1.00 98.00 97 LEU A C 1
ATOM 815 O O . LEU A 1 97 ? -11.608 -0.702 13.820 1.00 98.00 97 LEU A O 1
ATOM 819 N N .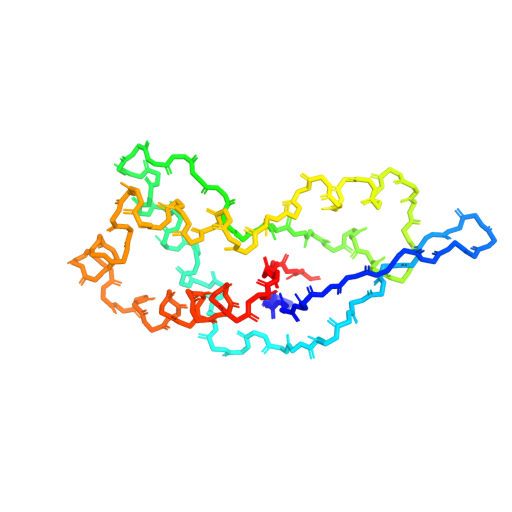 VAL A 1 98 ? -10.349 0.220 12.199 1.00 97.81 98 VAL A N 1
ATOM 820 C CA . VAL A 1 98 ? -9.048 -0.154 12.794 1.00 97.81 98 VAL A CA 1
ATOM 821 C C . VAL A 1 98 ? -8.922 0.397 14.213 1.00 97.81 98 VAL A C 1
ATOM 823 O O . VAL A 1 98 ? -8.534 -0.323 15.125 1.00 97.81 98 VAL A O 1
ATOM 826 N N . LYS A 1 99 ? -9.315 1.654 14.444 1.00 97.94 99 LYS A N 1
ATOM 827 C CA . LYS A 1 99 ? -9.271 2.264 15.780 1.00 97.94 99 LYS A CA 1
ATOM 828 C C . LYS A 1 99 ? -10.116 1.517 16.819 1.00 97.94 99 LYS A C 1
ATOM 830 O O . LYS A 1 99 ? -9.747 1.507 17.992 1.00 97.94 99 LYS A O 1
ATOM 835 N N . ASN A 1 100 ? -11.254 0.960 16.414 1.00 97.94 100 ASN A N 1
ATOM 836 C CA . ASN A 1 100 ? -12.186 0.296 17.323 1.00 97.94 100 ASN A CA 1
ATOM 837 C C . ASN A 1 100 ? -11.795 -1.156 17.610 1.00 97.94 100 ASN A C 1
ATOM 839 O O . ASN A 1 100 ? -11.941 -1.600 18.746 1.00 97.94 100 ASN A O 1
ATOM 843 N N . GLU A 1 101 ? -11.337 -1.886 16.593 1.00 98.12 101 GLU A N 1
ATOM 844 C CA . GLU A 1 101 ? -11.166 -3.344 16.671 1.00 98.12 101 GLU A CA 1
ATOM 845 C C . GLU A 1 101 ? -9.702 -3.784 16.714 1.00 98.12 101 GLU A C 1
ATOM 847 O O . GLU A 1 101 ? -9.404 -4.847 17.251 1.00 98.12 101 GLU A O 1
ATOM 852 N N . LEU A 1 102 ? -8.783 -2.955 16.216 1.00 97.19 102 LEU A N 1
ATOM 853 C CA . LEU A 1 102 ? -7.361 -3.278 16.126 1.00 97.19 102 LEU A CA 1
ATOM 854 C C . LEU A 1 102 ? -6.477 -2.075 16.521 1.00 97.19 102 LEU A C 1
ATOM 856 O O . LEU A 1 102 ? -5.664 -1.596 15.722 1.00 97.19 102 LEU A O 1
ATOM 860 N N . PRO A 1 103 ? -6.625 -1.550 17.756 1.00 96.69 103 PRO A N 1
ATOM 861 C CA . PRO A 1 103 ? -5.950 -0.327 18.191 1.00 96.69 103 PRO A CA 1
ATOM 862 C C . PRO A 1 103 ? -4.419 -0.43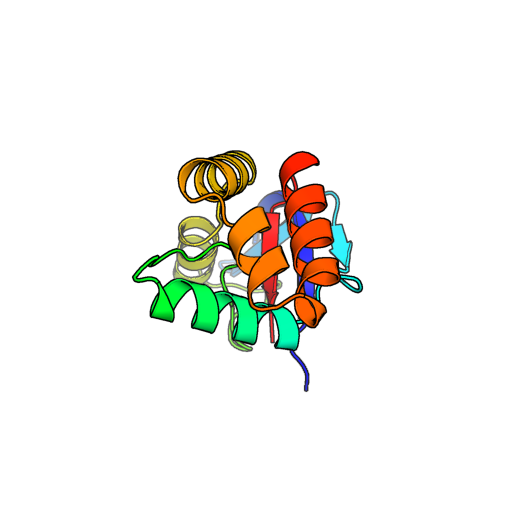0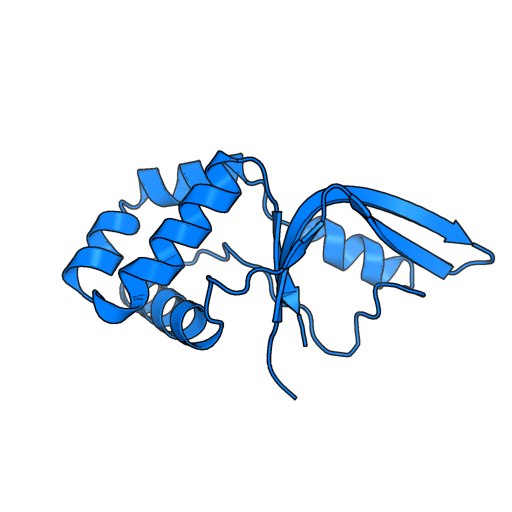 18.162 1.00 96.69 103 PRO A C 1
ATOM 864 O O . PRO A 1 103 ? -3.753 0.578 17.931 1.00 96.69 103 PRO A O 1
ATOM 867 N N . ASP A 1 104 ? -3.860 -1.630 18.330 1.00 96.62 104 ASP A N 1
ATOM 868 C CA . ASP A 1 104 ? -2.412 -1.862 18.275 1.00 96.62 104 ASP A CA 1
ATOM 869 C C . ASP A 1 104 ? -1.839 -1.633 16.862 1.00 96.62 104 ASP A C 1
ATOM 871 O O . ASP A 1 104 ? -0.695 -1.203 16.713 1.00 96.62 104 ASP A O 1
ATOM 875 N N . CYS A 1 105 ? -2.657 -1.813 15.818 1.00 97.44 105 CYS A N 1
ATOM 876 C CA . CYS A 1 105 ? -2.279 -1.557 14.425 1.00 97.44 105 CYS A CA 1
ATOM 877 C C . CYS A 1 105 ? -2.563 -0.119 13.965 1.00 97.44 105 CYS A C 1
ATOM 879 O O . CYS A 1 105 ? -2.151 0.277 12.869 1.00 97.44 105 CYS A O 1
ATOM 881 N N . LEU A 1 106 ? -3.230 0.693 14.796 1.00 97.38 106 LEU A N 1
ATOM 882 C CA . LEU A 1 106 ? -3.630 2.058 14.445 1.00 97.38 106 LEU A CA 1
ATOM 883 C C . LEU A 1 106 ? -2.430 2.919 14.043 1.00 97.38 106 LEU A C 1
ATOM 885 O O . LEU A 1 106 ? -2.512 3.663 13.070 1.00 97.38 106 LEU A O 1
ATOM 889 N N . PHE A 1 107 ? -1.302 2.784 14.745 1.00 97.00 107 PHE A N 1
ATOM 890 C CA . PHE A 1 107 ? -0.094 3.549 14.437 1.00 97.00 107 PHE A CA 1
ATOM 891 C C . PHE A 1 107 ? 0.394 3.307 13.001 1.00 97.00 107 PHE A C 1
ATOM 893 O O . PHE A 1 107 ? 0.673 4.263 12.275 1.00 97.00 107 PHE A O 1
ATOM 900 N N . SER A 1 108 ? 0.479 2.049 12.560 1.00 97.06 108 SER A N 1
ATOM 901 C CA . SER A 1 108 ? 0.897 1.739 11.188 1.00 97.06 108 SER A CA 1
ATOM 902 C C . SER A 1 108 ? -0.134 2.198 10.166 1.00 97.06 108 SER A C 1
ATOM 904 O O . SER A 1 108 ? 0.249 2.762 9.143 1.00 97.06 108 SER A O 1
ATOM 906 N N . PHE A 1 109 ? -1.428 2.047 10.458 1.00 97.81 109 PHE A N 1
ATOM 907 C CA . PHE A 1 109 ? -2.480 2.482 9.542 1.00 97.81 109 PHE A CA 1
ATOM 908 C C . PHE A 1 109 ? -2.537 4.009 9.378 1.00 97.81 109 PHE A C 1
ATOM 910 O O . PHE A 1 109 ? -2.681 4.510 8.266 1.00 97.81 109 PHE A O 1
ATOM 917 N N . GLU A 1 110 ? -2.345 4.776 10.453 1.00 98.12 110 GLU A N 1
ATOM 918 C CA . GLU A 1 110 ? -2.245 6.238 10.379 1.00 98.12 110 GLU A CA 1
ATOM 919 C C . GLU A 1 110 ? -1.027 6.691 9.567 1.00 98.12 110 GLU A C 1
ATOM 921 O O . GLU A 1 110 ? -1.114 7.656 8.807 1.00 98.12 110 GLU A O 1
ATOM 926 N N . ASN A 1 111 ? 0.115 6.010 9.703 1.00 97.69 111 ASN A N 1
ATOM 927 C CA . ASN A 1 111 ? 1.292 6.310 8.887 1.00 97.69 111 ASN A CA 1
ATOM 928 C C . ASN A 1 111 ? 1.067 5.957 7.413 1.00 97.69 111 ASN A C 1
ATOM 930 O O . ASN A 1 111 ? 1.470 6.729 6.544 1.00 97.69 111 ASN A O 1
ATOM 934 N N . LEU A 1 112 ? 0.369 4.858 7.130 1.00 97.44 112 LEU A N 1
ATOM 935 C CA . LEU A 1 112 ? -0.022 4.474 5.778 1.00 97.44 112 LEU A CA 1
ATOM 936 C C . LEU A 1 112 ? -0.929 5.536 5.131 1.00 97.44 112 LEU A C 1
ATOM 938 O O . LEU A 1 112 ? -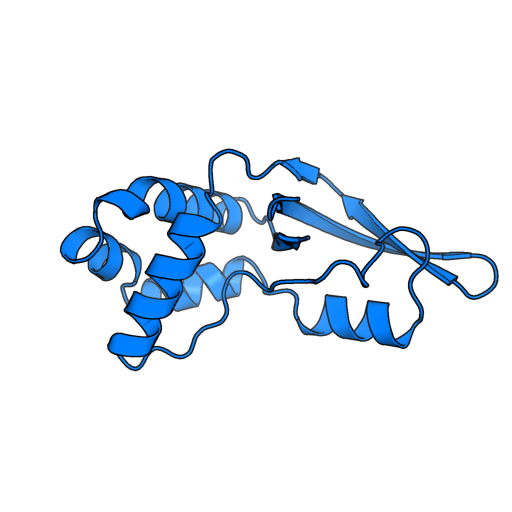0.642 6.011 4.032 1.00 97.44 112 LEU A O 1
ATOM 942 N N . ILE A 1 113 ? -1.944 6.011 5.861 1.00 98.12 113 ILE A N 1
ATOM 943 C CA . ILE A 1 113 ? -2.802 7.124 5.428 1.00 98.12 113 ILE A CA 1
ATOM 944 C C . ILE A 1 113 ? -1.968 8.379 5.140 1.00 98.12 113 ILE A C 1
ATOM 946 O O . ILE A 1 113 ? -2.107 8.962 4.068 1.00 98.12 113 ILE A O 1
ATOM 950 N N . LYS A 1 114 ? -1.049 8.769 6.034 1.00 97.62 114 LYS A N 1
ATOM 951 C CA . LYS A 1 114 ? -0.179 9.944 5.827 1.00 97.62 114 LYS A CA 1
ATOM 952 C C . LYS A 1 114 ? 0.689 9.831 4.573 1.00 97.62 114 LYS A C 1
ATOM 954 O O . LYS A 1 114 ? 0.915 10.843 3.904 1.00 97.62 114 LYS A O 1
ATOM 959 N N . LYS A 1 115 ? 1.185 8.632 4.243 1.00 97.25 115 LYS A N 1
ATOM 960 C CA . LYS A 1 115 ? 1.936 8.396 3.000 1.00 97.25 115 LYS A CA 1
ATOM 961 C C . LYS A 1 115 ? 1.052 8.638 1.784 1.00 97.25 115 LYS A C 1
ATOM 963 O O . LYS A 1 115 ? 1.442 9.415 0.911 1.00 97.25 115 LYS A O 1
ATOM 968 N N . TRP A 1 116 ? -0.157 8.082 1.766 1.00 97.88 116 TRP A N 1
ATOM 969 C CA . TRP A 1 116 ? -1.079 8.298 0.653 1.00 97.88 116 TRP A CA 1
ATOM 970 C C . TRP A 1 116 ? -1.543 9.757 0.532 1.00 97.88 116 TRP A C 1
ATOM 972 O O . TRP A 1 116 ? -1.576 10.297 -0.572 1.00 97.88 116 TRP A O 1
ATOM 982 N N . GLU A 1 117 ? -1.822 10.441 1.648 1.00 97.75 117 GLU A N 1
ATOM 983 C CA . GLU A 1 117 ? -2.130 11.882 1.662 1.00 97.75 117 GLU A CA 1
ATOM 984 C C . GLU A 1 117 ? -0.971 12.731 1.120 1.00 97.75 117 GLU A C 1
ATOM 986 O O . GLU A 1 117 ? -1.196 13.770 0.500 1.00 97.75 117 GLU A O 1
ATOM 991 N N . SER A 1 118 ? 0.266 12.266 1.308 1.00 96.75 118 SER A N 1
ATOM 992 C CA . SER A 1 118 ? 1.479 12.896 0.774 1.00 96.75 118 SER A CA 1
ATOM 993 C C . SER A 1 118 ? 1.792 12.495 -0.676 1.00 96.75 118 SER A C 1
ATOM 995 O O . SER A 1 118 ? 2.810 12.927 -1.221 1.00 96.75 118 SER A O 1
ATOM 997 N N . GLY A 1 119 ? 0.933 11.687 -1.306 1.00 97.06 119 GLY A N 1
ATOM 998 C CA . GLY A 1 119 ? 1.064 11.263 -2.699 1.00 97.06 119 GLY A CA 1
ATOM 999 C C . GLY A 1 119 ? 2.032 10.103 -2.934 1.00 97.06 119 GLY A C 1
ATOM 1000 O O . GLY A 1 119 ? 2.493 9.939 -4.058 1.00 97.06 119 GLY A O 1
ATOM 1001 N N . PHE A 1 120 ? 2.365 9.316 -1.910 1.00 97.88 120 PHE A N 1
ATOM 1002 C CA . PHE A 1 120 ? 3.230 8.146 -2.068 1.00 97.88 120 PHE A CA 1
ATOM 1003 C C . PHE A 1 120 ? 2.424 6.909 -2.448 1.00 97.88 120 PHE A C 1
ATOM 1005 O O . PHE A 1 120 ? 1.456 6.566 -1.771 1.00 97.88 120 PHE A O 1
ATOM 1012 N N . TYR A 1 121 ? 2.880 6.203 -3.478 1.00 97.19 121 TYR A N 1
ATOM 1013 C CA . TYR A 1 121 ? 2.606 4.784 -3.648 1.00 97.19 121 TYR A CA 1
ATOM 1014 C C . TYR A 1 121 ? 3.278 4.027 -2.508 1.00 97.19 121 TYR A C 1
ATOM 1016 O O . TYR A 1 121 ? 4.393 4.371 -2.106 1.00 97.19 121 TYR A O 1
ATOM 1024 N N . VAL A 1 122 ? 2.600 3.004 -2.000 1.00 97.00 122 VAL A N 1
ATOM 1025 C CA . VAL A 1 122 ? 3.116 2.140 -0.940 1.00 97.00 122 VAL A CA 1
ATOM 1026 C C . VAL A 1 122 ? 2.991 0.708 -1.419 1.00 97.00 122 VAL A C 1
ATOM 1028 O O . VAL A 1 122 ? 1.912 0.306 -1.851 1.00 97.00 122 VAL A O 1
ATOM 1031 N N . ILE A 1 123 ? 4.090 -0.034 -1.367 1.00 95.38 123 ILE A N 1
ATOM 1032 C CA . ILE A 1 123 ? 4.144 -1.440 -1.761 1.00 95.38 123 ILE A CA 1
ATOM 1033 C C . ILE A 1 123 ? 4.829 -2.249 -0.668 1.00 95.38 123 ILE A C 1
ATOM 1035 O O . ILE A 1 123 ? 5.632 -1.722 0.105 1.00 95.38 123 ILE A O 1
ATOM 1039 N N . GLU A 1 124 ? 4.528 -3.537 -0.636 1.00 93.62 124 GLU A N 1
ATOM 1040 C CA . GLU A 1 124 ? 5.237 -4.504 0.189 1.00 93.62 124 GLU A CA 1
ATOM 1041 C C . GLU A 1 124 ? 6.132 -5.374 -0.704 1.00 93.62 124 GLU A C 1
ATOM 1043 O O . GLU A 1 124 ? 5.688 -5.881 -1.737 1.00 93.62 124 GLU A O 1
ATOM 1048 N N . THR A 1 125 ? 7.399 -5.530 -0.328 1.00 90.56 125 THR A N 1
ATOM 1049 C CA . THR A 1 125 ? 8.406 -6.308 -1.065 1.00 90.56 125 THR A CA 1
ATOM 1050 C C . THR A 1 125 ? 9.039 -7.379 -0.180 1.00 90.56 125 THR A C 1
ATOM 1052 O O . THR A 1 125 ? 8.940 -7.316 1.048 1.00 90.56 125 THR A O 1
ATOM 1055 N N . TYR A 1 126 ? 9.660 -8.379 -0.808 1.00 83.75 126 TYR A N 1
ATOM 1056 C CA . TYR A 1 126 ? 10.265 -9.553 -0.173 1.00 83.75 126 TYR A CA 1
ATOM 1057 C C . TYR A 1 126 ? 11.778 -9.624 -0.378 1.00 83.75 126 TYR A C 1
ATOM 1059 O O . TYR A 1 126 ? 12.221 -9.345 -1.516 1.00 83.75 126 TYR A O 1
#

Sequence (126 aa):
MGYNIECFKSFNIKEDSGDYHFEKVEYEDGNYIYPSALSEIYELFLNHEIEVDLVPTFGEQYYFEGLTKEQTEYIVSRLKDPSECIRIVREHNLLQLVKNELPDCLFSFENLIKKWESGFYVIETY

Mean predicted aligned error: 3.77 Å

Solvent-accessible surface area (backbone atoms only — not comparable to full-atom values): 7039 Å² total; per-residue (Å²): 141,66,72,42,38,44,30,23,57,46,72,47,80,46,80,56,100,83,31,31,31,60,45,67,36,76,65,43,81,29,89,67,42,49,65,69,43,50,53,54,49,49,53,54,33,49,78,69,74,44,91,75,84,74,59,46,74,43,56,70,88,66,44,54,77,63,24,50,67,69,56,50,53,49,53,62,73,53,60,53,57,21,68,56,47,54,49,51,38,60,77,69,42,42,65,62,50,36,53,72,78,38,55,87,37,34,64,28,52,53,46,51,50,52,38,22,77,72,44,22,34,51,37,34,38,84

Secondary structure (DSSP, 8-state):
---EEEEESEEEEEEETTEEEEEEES-EE-TTS-HHHHHHHHHHHHHTT----SS-EE-TT--SEEE-HHHHHHHHHH---HHHHHHHHHHTTHHHHHHHH-GGGHHHHHHHHHHHHTT-EEEEE-

pLDDT: mean 92.22, std 7.09, range [50.47, 98.19]

Nearest PDB structures (foldseek):
  7x4o-assembly2_B  TM=2.288E-01  e=1.147E+00  Saccharomyces cerevisiae S288C
  2igt-assembly1_A  TM=3.199E-01  e=6.003E+00  Agrobacterium fabrum str. C58

Foldseek 3Di:
DAKWKKKAQDWDWDDDPQFIAIGGHRIDTLVQAHPVLVVVLCVLCVVVVNPDDQAAEDEPVDDNGGHHPVSVVVVVVRWDWLVVSLVSCVVVVSLVSCVVPPVVSNRNVVSSNVSSVVNMTMYMYD

Radius of gyration: 15.11 Å; Cα contacts (8 Å, |Δi|>4): 189; chains: 1; bounding box: 36×26×42 Å